Protein AF-A0A315WD66-F1 (afdb_monomer_lite)

pLDDT: mean 82.23, std 15.27, range [36.75, 97.38]

Sequence (113 aa):
MKRLISFDCSRFPASSEERLKVHQSAVSHLGLACYNRGALSSLFYLAYEFHDDPKGGILTNTNCGGENCNRGSALGALLGAGAAHRGGGIPQEWKEELRDAQEFLPYILKEML

Foldseek 3Di:
DPDDPPLPLVPDPPPDPVSVVSVVVVCVVVDPPPPDPVLVVLLVVLCVVCLVPLPCSLVVLVVVDDVSVVSSVVSSVSSQVSQVVVVHGDDPVVVVPPVVCVVVVVVVVVVVD

InterPro domains:
  IPR005502 ADP-ribosylation/Crystallin J1 [PF03747] (21-82)
  IPR036705 ADP-ribosylation/Crystallin J1 superfamily [G3DSA:1.10.4080.10] (7-110)
  IPR036705 ADP-ribosylation/Crystallin J1 superfamily [SSF101478] (24-108)

Organism: Gambusia affinis (NCBI:txid33528)

Structure (mmCIF, N/CA/C/O backbone):
data_AF-A0A315WD66-F1
#
_entry.id   AF-A0A315WD66-F1
#
loop_
_atom_site.group_PDB
_atom_site.id
_atom_site.type_symbol
_atom_site.label_atom_id
_atom_site.label_alt_id
_atom_site.label_comp_id
_atom_site.label_asym_id
_atom_site.label_entity_id
_atom_site.label_seq_id
_atom_site.pdbx_PDB_ins_code
_atom_site.Cartn_x
_atom_site.Cartn_y
_atom_site.Cartn_z
_atom_site.occupancy
_atom_site.B_iso_or_equiv
_atom_site.auth_seq_id
_atom_site.auth_comp_id
_atom_site.auth_asym_id
_atom_site.auth_atom_id
_atom_site.pdbx_PDB_model_num
ATOM 1 N N . MET A 1 1 ? -0.075 32.431 -23.853 1.00 45.94 1 MET A N 1
ATOM 2 C CA . MET A 1 1 ? -1.355 31.943 -24.414 1.00 45.94 1 MET A CA 1
ATOM 3 C C . MET A 1 1 ? -1.087 31.030 -25.617 1.00 45.94 1 MET A C 1
ATOM 5 O O . MET A 1 1 ? -1.025 31.502 -26.741 1.00 45.94 1 MET A O 1
ATOM 9 N N . LYS A 1 2 ? -0.876 29.726 -25.389 1.00 36.75 2 LYS A N 1
ATOM 10 C CA . LYS A 1 2 ? -0.978 28.662 -26.408 1.00 36.75 2 LYS A CA 1
ATOM 11 C C . LYS A 1 2 ? -1.590 27.436 -25.721 1.00 36.75 2 LYS A C 1
ATOM 13 O O . LYS A 1 2 ? -0.883 26.638 -25.133 1.00 36.75 2 LYS A O 1
ATOM 18 N N . ARG A 1 3 ? -2.928 27.440 -25.747 1.00 37.94 3 ARG A N 1
ATOM 19 C CA . ARG A 1 3 ? -3.914 26.368 -25.523 1.00 37.94 3 ARG A CA 1
ATOM 20 C C . ARG A 1 3 ? -3.620 25.357 -24.406 1.00 37.94 3 ARG A C 1
ATOM 22 O O . ARG A 1 3 ? -2.822 24.447 -24.582 1.00 37.94 3 ARG A O 1
ATOM 29 N N . LEU A 1 4 ? -4.398 25.481 -23.322 1.00 41.88 4 LEU A N 1
ATOM 30 C CA . LEU A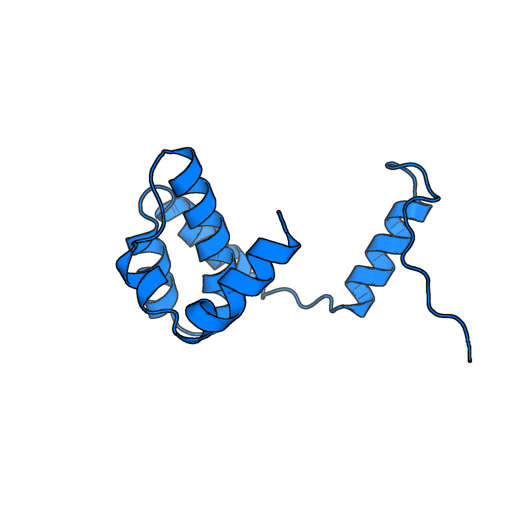 1 4 ? -4.851 24.353 -22.505 1.00 41.88 4 LEU A CA 1
ATOM 31 C C . LEU A 1 4 ? -5.134 23.173 -23.439 1.00 41.88 4 LEU A C 1
ATOM 33 O O . LEU A 1 4 ? -6.052 23.240 -24.260 1.00 41.88 4 LEU A O 1
ATOM 37 N N . ILE A 1 5 ? -4.306 22.136 -23.363 1.00 47.91 5 ILE A N 1
ATOM 38 C CA . ILE A 1 5 ? -4.619 20.848 -23.965 1.00 47.91 5 ILE A CA 1
ATOM 39 C C . ILE A 1 5 ? -5.834 20.372 -23.181 1.00 47.91 5 ILE A C 1
ATOM 41 O O . ILE A 1 5 ? -5.714 19.972 -22.027 1.00 47.91 5 ILE A O 1
ATOM 45 N N . SER A 1 6 ? -7.027 20.511 -23.754 1.00 55.66 6 SER A N 1
ATOM 46 C CA . SER A 1 6 ? -8.196 19.862 -23.183 1.00 55.66 6 SER A CA 1
ATOM 47 C C . SER A 1 6 ? -7.917 18.365 -23.261 1.00 55.66 6 SER A C 1
ATOM 49 O O . SER A 1 6 ? -7.918 17.803 -24.358 1.00 55.66 6 SER A O 1
ATOM 51 N N . PHE A 1 7 ? -7.662 17.725 -22.120 1.00 59.75 7 PHE A N 1
ATOM 52 C CA . PHE A 1 7 ? -7.542 16.269 -21.973 1.00 59.75 7 PHE A CA 1
ATOM 53 C C . PHE A 1 7 ? -8.892 15.557 -22.192 1.00 59.75 7 PHE A C 1
ATOM 55 O O . PHE A 1 7 ? -9.200 14.548 -21.565 1.00 59.75 7 PHE A O 1
ATOM 62 N N . ASP A 1 8 ? -9.726 16.108 -23.069 1.00 66.81 8 ASP A N 1
ATOM 63 C CA . ASP A 1 8 ? -11.047 15.608 -23.382 1.00 66.81 8 ASP A CA 1
ATOM 64 C C . ASP A 1 8 ? -10.925 14.455 -24.382 1.00 66.81 8 ASP A C 1
ATOM 66 O O . ASP A 1 8 ? -10.920 14.633 -25.603 1.00 66.81 8 ASP A O 1
ATOM 70 N N . CYS A 1 9 ? -10.791 13.250 -23.834 1.00 65.00 9 CYS A N 1
ATOM 71 C CA . CYS A 1 9 ? -10.735 12.012 -24.596 1.00 65.00 9 CYS A CA 1
ATOM 72 C C . CYS A 1 9 ? -12.122 11.553 -25.087 1.00 65.00 9 CYS A C 1
ATOM 74 O O . CYS A 1 9 ? -12.197 10.657 -25.931 1.00 65.00 9 CYS A O 1
ATOM 76 N N . SER A 1 10 ? -13.215 12.167 -24.601 1.00 75.44 10 SER A N 1
ATOM 77 C CA . SER A 1 10 ? -14.596 11.755 -24.903 1.00 75.44 10 SER A CA 1
ATOM 78 C C . SER A 1 10 ? -14.944 11.896 -26.388 1.00 75.44 10 SER A C 1
ATOM 80 O O . SER A 1 10 ? -15.798 11.177 -26.903 1.00 75.44 10 SER A O 1
ATOM 82 N N . ARG A 1 11 ? -14.204 12.757 -27.093 1.00 82.38 11 ARG A N 1
ATOM 83 C CA . ARG A 1 11 ? -14.364 13.073 -28.517 1.00 82.38 11 ARG A CA 1
ATOM 84 C C . ARG A 1 11 ? -13.815 12.008 -29.467 1.00 82.38 11 ARG A C 1
ATOM 86 O O . ARG A 1 11 ? -14.077 12.079 -30.663 1.00 82.38 11 ARG A O 1
ATOM 93 N N . PHE A 1 12 ? -13.060 11.041 -28.956 1.00 83.56 12 PHE A N 1
ATOM 94 C CA . PHE A 1 12 ? -12.494 9.942 -29.738 1.00 83.56 12 PHE A CA 1
ATOM 95 C C . PHE A 1 12 ? -13.176 8.623 -29.367 1.00 83.56 12 PHE A C 1
ATOM 97 O O . PHE A 1 12 ? -13.519 8.464 -28.202 1.00 83.56 12 PHE A O 1
ATOM 104 N N . PRO A 1 13 ? -13.369 7.646 -30.267 1.00 86.12 13 PRO A N 1
ATOM 105 C CA . PRO A 1 13 ? -13.834 6.309 -29.885 1.00 86.12 13 PRO A CA 1
ATOM 106 C C . PRO A 1 13 ? -12.926 5.655 -28.831 1.00 86.12 13 PRO A C 1
ATOM 108 O O . PRO A 1 13 ? -11.722 5.903 -28.803 1.00 86.12 13 PRO A O 1
ATOM 111 N N . ALA A 1 14 ? -13.487 4.801 -27.968 1.00 76.81 14 ALA A N 1
ATOM 112 C CA . ALA A 1 14 ? -12.753 4.180 -26.856 1.00 76.81 14 ALA A CA 1
ATOM 113 C C . ALA A 1 14 ? -11.490 3.414 -27.298 1.00 76.81 14 ALA A C 1
ATOM 115 O O . ALA A 1 14 ? -10.489 3.423 -26.589 1.00 76.81 14 ALA A O 1
ATOM 116 N N . SER A 1 15 ? -11.526 2.801 -28.482 1.00 83.31 15 SER A N 1
ATOM 117 C CA . SER A 1 15 ? -10.439 2.004 -29.056 1.00 83.31 15 SER A CA 1
ATOM 118 C C . SER A 1 15 ? -9.585 2.755 -30.088 1.00 83.31 15 SER A C 1
ATOM 120 O O . SER A 1 15 ? -8.865 2.111 -30.848 1.00 83.31 15 SER A O 1
ATOM 122 N N . SER A 1 16 ? -9.696 4.085 -30.188 1.00 87.69 16 SER A N 1
ATOM 123 C CA . SER A 1 16 ? -8.998 4.861 -31.223 1.00 87.69 16 SER A CA 1
ATOM 124 C C . SER A 1 16 ? -7.558 5.216 -30.831 1.00 87.69 16 SER A C 1
ATOM 126 O O . SER A 1 16 ? -7.231 5.414 -29.656 1.00 87.69 16 SER A O 1
ATOM 128 N N . GLU A 1 17 ? -6.691 5.340 -31.837 1.00 85.75 17 GLU A N 1
ATOM 129 C CA . GLU A 1 17 ? -5.282 5.709 -31.658 1.00 85.75 17 GLU A CA 1
ATOM 130 C C . GLU A 1 17 ? -5.130 7.147 -31.126 1.00 85.75 17 GLU A C 1
ATOM 132 O O . GLU A 1 17 ? -4.237 7.458 -30.340 1.00 85.75 17 GLU A O 1
ATOM 137 N N . GLU A 1 18 ? -6.037 8.040 -31.503 1.00 84.38 18 GLU A N 1
ATOM 138 C CA . GLU A 1 18 ? -6.087 9.423 -31.036 1.00 84.38 18 GLU A CA 1
ATOM 139 C C . GLU A 1 18 ? -6.413 9.497 -29.546 1.00 84.38 18 GLU A C 1
ATOM 141 O O . GLU A 1 18 ? -5.783 10.264 -28.814 1.00 84.38 18 GLU A O 1
ATOM 146 N N . ARG A 1 19 ? -7.344 8.656 -29.073 1.00 78.12 19 ARG A N 1
ATOM 147 C CA . ARG A 1 19 ? -7.664 8.561 -27.646 1.00 78.12 19 ARG A CA 1
ATOM 148 C C . ARG A 1 19 ? -6.446 8.099 -26.847 1.00 78.12 19 ARG A C 1
ATOM 150 O O . ARG A 1 19 ? -6.130 8.682 -25.810 1.00 78.12 19 ARG A O 1
ATOM 157 N N . LEU A 1 20 ? -5.722 7.105 -27.363 1.00 77.31 20 LEU A N 1
ATOM 158 C CA . LEU A 1 20 ? -4.477 6.621 -26.768 1.00 77.31 20 LEU A CA 1
ATOM 159 C C . LEU A 1 20 ? -3.426 7.738 -26.657 1.00 77.31 20 LEU A C 1
ATOM 161 O O . LEU A 1 20 ? -2.822 7.900 -25.597 1.00 77.31 20 LEU A O 1
ATOM 165 N N . LYS A 1 21 ? -3.253 8.557 -27.700 1.00 77.06 21 LYS A N 1
ATOM 166 C CA . LYS A 1 21 ? -2.298 9.681 -27.711 1.00 77.06 21 LYS A CA 1
ATOM 167 C C . LYS A 1 21 ? -2.615 10.748 -26.657 1.00 77.06 21 LYS A C 1
ATOM 169 O O . LYS A 1 21 ? -1.691 11.293 -26.052 1.00 77.06 21 LYS A O 1
ATOM 174 N N . VAL A 1 22 ? -3.896 11.015 -26.381 1.00 78.31 22 VAL A N 1
ATOM 175 C CA . VAL A 1 22 ? -4.310 11.923 -25.292 1.00 78.31 22 VAL A CA 1
ATOM 176 C C . VAL A 1 22 ? -3.856 11.381 -23.933 1.00 78.31 22 VAL A C 1
ATOM 178 O O . VAL A 1 22 ? -3.245 12.113 -23.154 1.00 78.31 22 VAL A O 1
ATOM 181 N N . HIS A 1 23 ? -4.087 10.092 -23.667 1.00 78.38 23 HIS A N 1
ATOM 182 C CA . HIS A 1 23 ? -3.660 9.450 -22.420 1.00 78.38 23 HIS A CA 1
ATOM 183 C C . HIS A 1 23 ? -2.132 9.390 -22.288 1.00 78.38 23 HIS A C 1
ATOM 185 O O . HIS A 1 23 ? -1.600 9.704 -21.227 1.00 78.38 23 HIS A O 1
ATOM 191 N N . GLN A 1 24 ? -1.414 9.067 -23.367 1.00 76.31 24 GLN A N 1
ATOM 192 C CA . GLN A 1 24 ? 0.053 9.053 -23.392 1.00 76.31 24 GLN A CA 1
ATOM 193 C C . GLN A 1 24 ? 0.648 10.436 -23.103 1.00 76.31 24 GLN A C 1
ATOM 195 O O . GLN A 1 24 ? 1.585 10.553 -22.314 1.00 76.31 24 GLN A O 1
ATOM 200 N N . SER A 1 25 ? 0.080 11.495 -23.688 1.00 71.25 25 SER A N 1
ATOM 201 C CA . SER A 1 25 ? 0.506 12.870 -23.415 1.00 71.25 25 SER A CA 1
ATOM 202 C C . SER A 1 25 ? 0.227 13.282 -21.969 1.00 71.25 25 SER A C 1
ATOM 204 O O . SER A 1 25 ? 1.058 13.961 -21.368 1.00 71.25 25 SER A O 1
ATOM 206 N N . ALA A 1 26 ? -0.916 12.882 -21.404 1.00 68.19 26 ALA A N 1
ATOM 207 C CA . ALA A 1 26 ? -1.251 13.152 -20.008 1.00 68.19 26 ALA A CA 1
ATOM 208 C C . ALA A 1 26 ? -0.267 12.456 -19.058 1.00 68.19 26 ALA A C 1
ATOM 210 O O . ALA A 1 26 ? 0.332 13.105 -18.208 1.00 68.19 26 ALA A O 1
ATOM 211 N N . VAL A 1 27 ? -0.023 11.159 -19.256 1.00 65.25 27 VAL A N 1
ATOM 212 C CA . VAL A 1 27 ? 0.901 10.357 -18.437 1.00 65.25 27 VAL A CA 1
ATOM 213 C C . VAL A 1 27 ? 2.347 10.855 -18.559 1.00 65.25 27 VAL A C 1
ATOM 215 O O . VAL A 1 27 ? 3.054 10.951 -17.560 1.00 65.25 27 VAL A O 1
ATOM 218 N N . SER A 1 28 ? 2.780 11.265 -19.756 1.00 63.91 28 SER A N 1
ATOM 219 C CA . SER A 1 28 ? 4.097 11.884 -19.947 1.00 63.91 28 SER A CA 1
ATOM 220 C C . SER A 1 28 ? 4.244 13.221 -19.214 1.00 63.91 28 SER A C 1
ATOM 222 O O . SER A 1 28 ? 5.350 13.554 -18.795 1.00 63.91 28 SER A O 1
ATOM 224 N N . HIS A 1 29 ? 3.163 13.996 -19.090 1.00 58.88 29 HIS A N 1
ATOM 225 C CA . HIS A 1 29 ? 3.167 15.299 -18.424 1.00 58.88 29 HIS A CA 1
ATOM 226 C C . HIS A 1 29 ? 3.082 15.182 -16.897 1.00 58.88 29 HIS A C 1
ATOM 228 O O . HIS A 1 29 ? 3.735 15.938 -16.186 1.00 58.88 29 HIS A O 1
ATOM 234 N N . LEU A 1 30 ? 2.308 14.215 -16.399 1.00 54.56 30 LEU A N 1
ATOM 235 C CA . LEU A 1 30 ? 2.111 13.949 -14.969 1.00 54.56 30 LEU A CA 1
ATOM 236 C C . LEU A 1 30 ? 3.312 13.251 -14.310 1.00 54.56 30 LEU A C 1
ATOM 238 O O . LEU A 1 30 ? 3.380 13.160 -13.088 1.00 54.56 30 LEU A O 1
ATOM 242 N N . GLY A 1 31 ? 4.271 12.796 -15.118 1.00 50.78 31 GLY A N 1
ATOM 243 C CA . GLY A 1 31 ? 5.473 12.112 -14.674 1.00 50.78 31 GLY A CA 1
ATOM 244 C C . GLY A 1 31 ? 5.414 10.626 -15.004 1.00 50.78 31 GLY A C 1
ATOM 245 O O . GLY A 1 31 ? 4.576 9.882 -14.511 1.00 50.78 31 GLY A O 1
ATOM 246 N N . LEU A 1 32 ? 6.384 10.176 -15.798 1.00 50.62 32 LEU A N 1
ATOM 247 C CA . LEU A 1 32 ? 6.615 8.761 -16.107 1.00 50.62 32 LEU A CA 1
ATOM 248 C C . LEU A 1 32 ? 7.318 8.015 -14.971 1.00 50.62 32 LEU A C 1
ATOM 250 O O . LEU A 1 32 ? 7.828 6.920 -15.211 1.00 50.62 32 LEU A O 1
ATOM 254 N N . ALA A 1 33 ? 7.444 8.639 -13.793 1.00 50.72 33 ALA A N 1
ATOM 255 C CA . ALA A 1 33 ? 8.254 8.149 -12.693 1.00 50.72 33 ALA A CA 1
ATOM 256 C C . ALA A 1 33 ? 7.817 6.724 -12.354 1.00 50.72 33 ALA A C 1
ATOM 258 O O . ALA A 1 33 ? 6.831 6.484 -11.663 1.00 50.72 33 ALA A O 1
ATOM 259 N N . CYS A 1 34 ? 8.568 5.767 -12.895 1.00 55.62 34 CYS A N 1
ATOM 260 C CA . CYS A 1 34 ? 8.488 4.384 -12.511 1.00 55.62 34 CYS A CA 1
ATOM 261 C C . CYS A 1 34 ? 8.873 4.389 -11.042 1.00 55.62 34 CYS A C 1
ATOM 263 O O . CYS A 1 34 ? 10.058 4.521 -10.727 1.00 55.62 34 CYS A O 1
ATOM 265 N N . TYR A 1 35 ? 7.886 4.247 -10.153 1.00 58.75 35 TYR A N 1
ATOM 266 C CA . TYR A 1 35 ? 8.097 3.580 -8.877 1.00 58.75 35 TYR A CA 1
ATOM 267 C C . TYR A 1 35 ? 9.001 2.410 -9.207 1.00 58.75 35 TYR A C 1
ATOM 269 O O . TYR A 1 35 ? 8.610 1.570 -10.021 1.00 58.75 35 TYR A O 1
ATOM 277 N N . ASN A 1 36 ? 10.266 2.523 -8.795 1.00 64.25 36 ASN A N 1
ATOM 278 C CA . ASN A 1 36 ? 11.365 1.854 -9.477 1.00 64.25 36 ASN A CA 1
ATOM 279 C C . ASN A 1 36 ? 11.004 0.377 -9.698 1.00 64.25 36 ASN A C 1
ATOM 281 O O . ASN A 1 36 ? 10.275 -0.192 -8.887 1.00 64.25 36 ASN A O 1
ATOM 285 N N . ARG A 1 37 ? 11.454 -0.253 -10.792 1.00 70.31 37 ARG A N 1
ATOM 286 C CA . ARG A 1 37 ? 11.141 -1.670 -11.074 1.00 70.31 37 ARG A CA 1
ATOM 287 C C . ARG A 1 37 ? 11.219 -2.543 -9.807 1.00 70.31 37 ARG A C 1
ATOM 289 O O . ARG A 1 37 ? 10.380 -3.414 -9.631 1.00 70.31 37 ARG A O 1
ATOM 296 N N . GLY A 1 38 ? 12.166 -2.253 -8.909 1.00 72.56 38 GLY A N 1
ATOM 297 C CA . GLY A 1 38 ? 12.250 -2.839 -7.571 1.00 72.56 38 GLY A CA 1
ATOM 298 C C . GLY A 1 38 ? 11.026 -2.596 -6.677 1.00 72.56 38 GLY A C 1
ATOM 299 O O . GLY A 1 38 ? 10.456 -3.560 -6.206 1.00 72.56 38 GLY A O 1
ATOM 300 N N . ALA A 1 39 ? 10.573 -1.362 -6.464 1.00 76.50 39 ALA A N 1
ATOM 301 C CA . ALA A 1 39 ? 9.425 -0.997 -5.642 1.00 76.50 39 ALA A CA 1
ATOM 302 C C . ALA A 1 39 ? 8.126 -1.622 -6.154 1.00 76.50 39 ALA A C 1
ATOM 304 O O . ALA A 1 39 ? 7.336 -2.095 -5.341 1.00 76.50 39 ALA A O 1
ATOM 305 N N . LEU A 1 40 ? 7.927 -1.671 -7.477 1.00 84.69 40 LEU A N 1
ATOM 306 C CA . LEU A 1 40 ? 6.770 -2.347 -8.063 1.00 84.69 40 LEU A CA 1
ATOM 307 C C . LEU A 1 40 ? 6.865 -3.874 -7.905 1.00 84.69 40 LEU A C 1
ATOM 309 O O . LEU A 1 40 ? 5.889 -4.505 -7.509 1.00 84.69 40 LEU A O 1
ATOM 313 N N . SER A 1 41 ? 8.037 -4.471 -8.144 1.00 87.31 41 SER A N 1
ATOM 314 C CA . SER A 1 41 ? 8.254 -5.902 -7.889 1.00 87.31 41 SER A CA 1
ATOM 315 C C . SER A 1 41 ? 8.074 -6.257 -6.411 1.00 87.31 41 SER A C 1
ATOM 317 O O . SER A 1 41 ? 7.409 -7.238 -6.101 1.00 87.31 41 SER A O 1
ATOM 319 N N . SER A 1 42 ? 8.609 -5.449 -5.492 1.00 86.56 42 SER A N 1
ATOM 320 C CA . SER A 1 42 ? 8.425 -5.599 -4.047 1.00 86.56 42 SER A CA 1
ATOM 321 C C . SER A 1 42 ? 6.959 -5.452 -3.658 1.00 86.56 42 SER A C 1
ATOM 323 O O . SER A 1 42 ? 6.492 -6.195 -2.804 1.00 86.56 42 SER A O 1
ATOM 325 N N . LEU A 1 43 ? 6.222 -4.527 -4.283 1.00 93.12 43 LEU A N 1
ATOM 326 C CA . LEU A 1 43 ? 4.785 -4.387 -4.067 1.00 93.12 43 LEU A CA 1
ATOM 327 C C . LEU A 1 43 ? 4.054 -5.667 -4.456 1.00 93.12 43 LEU A C 1
ATOM 329 O O . LEU A 1 43 ? 3.311 -6.190 -3.636 1.00 93.12 43 LEU A O 1
ATOM 333 N N . PHE A 1 44 ? 4.265 -6.189 -5.669 1.00 92.88 44 PHE A N 1
ATOM 334 C CA . PHE A 1 44 ? 3.574 -7.404 -6.108 1.00 92.88 44 PHE A CA 1
ATOM 335 C C . PHE A 1 44 ? 3.990 -8.638 -5.310 1.00 92.88 44 PHE A C 1
ATOM 337 O O . PHE A 1 44 ? 3.137 -9.459 -4.992 1.00 92.88 44 PHE A O 1
ATOM 344 N N . TYR A 1 45 ? 5.267 -8.740 -4.941 1.00 92.00 45 TYR A N 1
ATOM 345 C CA . TYR A 1 45 ? 5.761 -9.786 -4.050 1.00 92.00 45 TYR A CA 1
ATOM 346 C C . TYR A 1 45 ? 5.024 -9.766 -2.706 1.00 92.00 45 TYR A C 1
ATOM 348 O O . TYR A 1 45 ? 4.445 -10.772 -2.311 1.00 92.00 45 TYR A O 1
ATOM 356 N N . LEU A 1 46 ? 4.971 -8.607 -2.042 1.00 92.06 46 LEU A N 1
ATOM 357 C CA . LEU A 1 46 ? 4.269 -8.463 -0.765 1.00 92.06 46 LEU A CA 1
ATOM 358 C C . LEU A 1 46 ? 2.756 -8.659 -0.922 1.00 92.06 46 LEU A C 1
ATOM 360 O O . LEU A 1 46 ? 2.125 -9.261 -0.063 1.00 92.06 46 LEU A O 1
ATOM 364 N N . ALA A 1 47 ? 2.164 -8.181 -2.016 1.00 95.88 47 ALA A N 1
ATOM 365 C CA . ALA A 1 47 ? 0.741 -8.356 -2.277 1.00 95.88 47 ALA A CA 1
ATOM 366 C C . ALA A 1 47 ? 0.361 -9.827 -2.469 1.00 95.88 47 ALA A C 1
ATOM 368 O O . ALA A 1 47 ? -0.721 -10.218 -2.055 1.00 95.88 47 ALA A O 1
ATOM 369 N N . TYR A 1 48 ? 1.231 -10.619 -3.100 1.00 94.25 48 TYR A N 1
ATOM 370 C CA . TYR A 1 48 ? 1.041 -12.054 -3.287 1.00 94.25 48 TYR A CA 1
ATOM 371 C C . TYR A 1 48 ? 1.230 -12.823 -1.974 1.00 94.25 48 TYR A C 1
ATOM 373 O O . TYR A 1 48 ? 0.362 -13.606 -1.594 1.00 94.25 48 TYR A O 1
ATOM 381 N N . GLU A 1 49 ? 2.328 -12.559 -1.262 1.00 94.56 49 GLU A N 1
ATOM 382 C CA . GLU A 1 49 ? 2.667 -13.254 -0.014 1.00 94.56 49 GLU A CA 1
ATOM 383 C C . GLU A 1 49 ? 1.629 -13.002 1.085 1.00 94.56 49 GLU A C 1
ATOM 385 O O . GLU A 1 49 ? 1.216 -13.923 1.776 1.00 94.56 49 GLU A O 1
ATOM 390 N N . PHE A 1 50 ? 1.156 -11.760 1.202 1.00 97.00 50 PHE A N 1
ATOM 391 C CA . PHE A 1 50 ? 0.236 -11.326 2.255 1.00 97.00 50 PHE A CA 1
ATOM 392 C C . PHE A 1 50 ? -1.184 -11.087 1.732 1.00 97.00 50 PHE A C 1
ATOM 394 O O . PHE A 1 50 ? -1.931 -10.279 2.288 1.00 97.00 50 PHE A O 1
ATOM 401 N N . HIS A 1 51 ? -1.560 -11.741 0.628 1.00 94.75 51 HIS A N 1
ATOM 402 C CA . HIS A 1 51 ? -2.833 -11.484 -0.044 1.00 94.75 51 HIS A CA 1
ATOM 403 C C . HIS A 1 51 ? -4.044 -11.719 0.862 1.00 94.75 51 HIS A C 1
ATOM 405 O O . HIS A 1 51 ? -5.072 -11.093 0.615 1.00 94.75 51 HIS A O 1
ATOM 411 N N . ASP A 1 52 ? -3.938 -12.585 1.871 1.00 94.75 52 ASP A N 1
ATOM 412 C CA . ASP A 1 52 ? -4.934 -12.938 2.886 1.00 94.75 52 ASP A CA 1
ATOM 413 C C . ASP A 1 52 ? -4.659 -12.326 4.277 1.00 94.75 52 ASP A C 1
ATOM 415 O O . ASP A 1 52 ? -5.569 -12.300 5.105 1.00 94.75 52 ASP A O 1
ATOM 419 N N . ASP A 1 53 ? -3.483 -11.725 4.493 1.00 96.25 53 ASP A N 1
ATOM 420 C CA . ASP A 1 53 ? -3.099 -10.998 5.713 1.00 96.25 53 ASP A CA 1
ATOM 421 C C . ASP A 1 53 ? -2.701 -9.529 5.430 1.00 96.25 53 ASP A C 1
ATOM 423 O O . ASP A 1 53 ? -1.519 -9.162 5.424 1.00 96.25 53 ASP A O 1
ATOM 427 N N . PRO A 1 54 ? -3.682 -8.621 5.251 1.00 95.88 54 PRO A N 1
ATOM 428 C CA . PRO A 1 54 ? -3.414 -7.203 5.015 1.00 95.88 54 PRO A CA 1
ATOM 429 C C . PRO A 1 54 ? -2.584 -6.535 6.117 1.00 95.88 54 PRO A C 1
ATOM 431 O O . PRO A 1 54 ? -1.792 -5.631 5.837 1.00 95.88 54 PRO A O 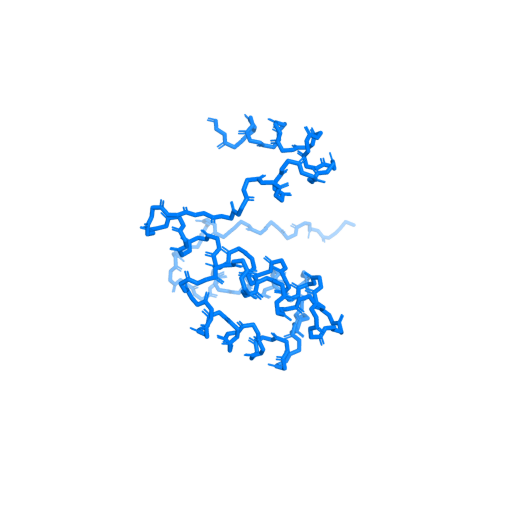1
ATOM 434 N N . LYS A 1 55 ? -2.765 -6.964 7.375 1.00 95.81 55 LYS A N 1
ATOM 435 C CA . LYS A 1 55 ? -2.066 -6.395 8.533 1.00 95.81 55 LYS A CA 1
ATOM 436 C C . LYS A 1 55 ? -0.587 -6.769 8.480 1.00 95.81 55 LYS A C 1
ATOM 438 O O . LYS A 1 55 ? 0.262 -5.877 8.559 1.00 95.81 55 LYS A O 1
ATOM 443 N N . GLY A 1 56 ? -0.277 -8.049 8.281 1.00 96.19 56 GLY A N 1
ATOM 444 C CA . GLY A 1 56 ? 1.091 -8.530 8.095 1.00 96.19 56 GLY A CA 1
ATOM 445 C C . GLY A 1 56 ? 1.773 -7.907 6.881 1.00 96.19 56 GLY A C 1
ATOM 446 O O . GLY A 1 56 ? 2.918 -7.460 6.989 1.00 96.19 56 GLY A O 1
ATOM 447 N N . GLY A 1 57 ? 1.060 -7.768 5.759 1.00 96.31 57 GLY A N 1
ATOM 448 C CA . GLY A 1 57 ? 1.599 -7.172 4.534 1.00 96.31 57 GLY A CA 1
ATOM 449 C C . GLY A 1 57 ? 2.005 -5.706 4.689 1.00 96.31 57 GLY A C 1
ATOM 450 O O . GLY A 1 57 ? 3.110 -5.317 4.298 1.00 96.31 57 GLY A O 1
ATOM 451 N N . ILE A 1 58 ? 1.153 -4.888 5.315 1.00 96.25 58 ILE A N 1
ATOM 452 C CA . ILE A 1 58 ? 1.444 -3.466 5.554 1.00 96.25 58 ILE A CA 1
ATOM 453 C C . ILE A 1 58 ? 2.582 -3.299 6.572 1.00 96.25 58 ILE A C 1
ATOM 455 O O . ILE A 1 58 ? 3.493 -2.502 6.339 1.00 96.25 58 ILE A O 1
ATOM 459 N N . LEU A 1 59 ? 2.588 -4.069 7.667 1.00 96.44 59 LEU A N 1
ATOM 460 C CA . LEU A 1 59 ? 3.672 -4.023 8.657 1.00 96.44 59 LEU A CA 1
ATOM 461 C C . LEU A 1 59 ? 5.012 -4.462 8.057 1.00 96.44 59 LEU A C 1
ATOM 463 O O . LEU A 1 59 ? 6.032 -3.806 8.278 1.00 96.44 59 LEU A O 1
ATOM 467 N N . THR A 1 60 ? 5.015 -5.535 7.264 1.00 94.69 60 THR A N 1
ATOM 468 C CA . THR A 1 60 ? 6.218 -6.022 6.576 1.00 94.69 60 THR A CA 1
ATOM 469 C C . THR A 1 60 ? 6.751 -4.960 5.621 1.00 94.69 60 THR A C 1
ATOM 471 O O . THR A 1 60 ? 7.930 -4.618 5.687 1.00 94.69 60 THR A O 1
ATOM 474 N N . ASN A 1 61 ? 5.884 -4.345 4.809 1.00 94.62 61 ASN A N 1
ATOM 475 C CA . ASN A 1 61 ? 6.263 -3.238 3.932 1.00 94.62 61 ASN A CA 1
ATOM 476 C C . ASN A 1 61 ? 6.950 -2.088 4.679 1.00 94.62 61 ASN A C 1
ATOM 478 O O . ASN A 1 61 ? 7.966 -1.576 4.198 1.00 94.62 61 ASN A O 1
ATOM 482 N N . THR A 1 62 ? 6.388 -1.678 5.819 1.00 93.94 62 THR A N 1
ATOM 483 C CA . THR A 1 62 ? 6.927 -0.589 6.640 1.00 93.94 62 THR A CA 1
ATOM 484 C C . THR A 1 62 ? 8.325 -0.936 7.146 1.00 93.94 62 THR A C 1
ATOM 486 O O . THR A 1 62 ? 9.238 -0.121 7.008 1.00 93.94 62 THR A O 1
ATOM 489 N N . ASN A 1 63 ? 8.522 -2.167 7.625 1.00 92.19 63 ASN A N 1
ATOM 490 C CA . ASN A 1 63 ? 9.812 -2.655 8.116 1.00 92.19 63 ASN A CA 1
ATOM 491 C C . ASN A 1 63 ? 10.858 -2.878 7.010 1.00 92.19 63 ASN A C 1
ATOM 493 O O . ASN A 1 63 ? 12.052 -2.791 7.284 1.00 92.19 63 ASN A O 1
ATOM 497 N N . CYS A 1 64 ? 10.452 -3.104 5.755 1.00 85.94 64 CYS A N 1
ATOM 498 C CA . CYS A 1 64 ? 11.388 -3.180 4.625 1.00 85.94 64 CYS A CA 1
ATOM 499 C C . CYS A 1 64 ? 12.087 -1.841 4.311 1.00 85.94 64 CYS A C 1
ATOM 501 O O . CYS A 1 64 ? 13.060 -1.832 3.559 1.00 85.94 64 CYS A O 1
ATOM 503 N N . GLY A 1 65 ? 11.601 -0.714 4.847 1.00 84.00 65 GLY A N 1
ATOM 504 C CA . GLY A 1 65 ? 12.217 0.600 4.663 1.00 84.00 65 GLY A CA 1
ATOM 505 C C . GLY A 1 65 ? 12.271 1.083 3.204 1.00 84.00 65 GLY A C 1
ATOM 506 O O . GLY A 1 65 ? 11.494 0.648 2.337 1.00 84.00 65 GLY A O 1
ATOM 507 N N . GLY A 1 66 ? 13.187 2.027 2.956 1.00 85.12 66 GLY A N 1
ATOM 508 C CA . GLY A 1 66 ? 13.313 2.749 1.688 1.00 85.12 66 GLY A CA 1
ATOM 509 C C . GLY A 1 66 ? 12.059 3.573 1.395 1.00 85.12 66 GLY A C 1
ATOM 510 O O . GLY A 1 66 ? 11.524 4.236 2.275 1.00 85.12 66 GLY A O 1
ATOM 511 N N . GLU A 1 67 ? 11.540 3.455 0.176 1.00 81.81 67 GLU A N 1
ATOM 512 C CA . GLU A 1 67 ? 10.288 4.087 -0.269 1.00 81.81 67 GLU A CA 1
ATOM 513 C C . GLU A 1 67 ? 9.033 3.364 0.275 1.00 81.81 67 GLU A C 1
ATOM 515 O O . GLU A 1 67 ? 8.098 3.054 -0.470 1.00 81.81 67 GLU A O 1
ATOM 520 N N . ASN A 1 68 ? 9.023 3.026 1.570 1.00 86.38 68 ASN A N 1
ATOM 521 C CA . ASN A 1 68 ? 7.959 2.241 2.201 1.00 86.38 68 ASN A CA 1
ATOM 522 C C . ASN A 1 68 ? 6.612 2.975 2.235 1.00 86.38 68 ASN A C 1
ATOM 524 O O . ASN A 1 68 ? 5.592 2.311 2.087 1.00 86.38 68 ASN A O 1
ATOM 528 N N . CYS A 1 69 ? 6.588 4.304 2.365 1.00 90.19 69 CYS A N 1
ATOM 529 C CA . CYS A 1 69 ? 5.358 5.094 2.339 1.00 90.19 69 CYS A CA 1
ATOM 530 C C . CYS A 1 69 ? 4.707 5.010 0.962 1.00 9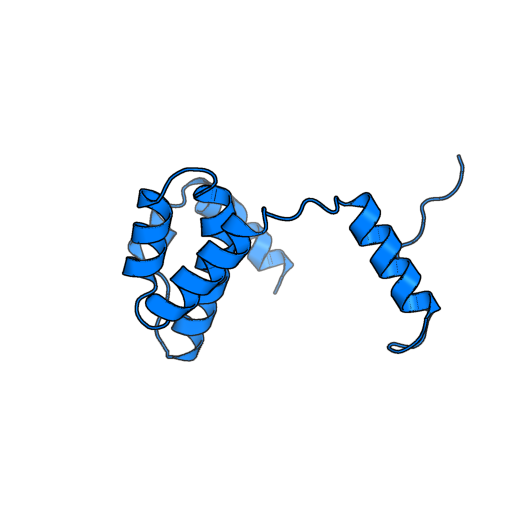0.19 69 CYS A C 1
ATOM 532 O O . CYS A 1 69 ? 3.550 4.627 0.841 1.00 90.19 69 CYS A O 1
ATOM 534 N N . ASN A 1 70 ? 5.473 5.284 -0.094 1.00 87.56 70 ASN A N 1
ATOM 535 C CA . ASN A 1 70 ? 4.954 5.266 -1.454 1.00 87.56 70 ASN A CA 1
ATOM 536 C C . ASN A 1 70 ? 4.537 3.850 -1.903 1.00 87.56 70 ASN A C 1
ATOM 538 O O . ASN A 1 70 ? 3.435 3.655 -2.417 1.00 87.56 70 ASN A O 1
ATOM 542 N N . ARG A 1 71 ? 5.385 2.839 -1.652 1.00 89.88 71 ARG A N 1
ATOM 543 C CA . ARG A 1 71 ? 5.039 1.427 -1.890 1.00 89.88 71 ARG A CA 1
ATOM 544 C C . ARG A 1 71 ? 3.843 0.998 -1.036 1.00 89.88 71 ARG A C 1
ATOM 546 O O . ARG A 1 71 ? 2.967 0.295 -1.525 1.00 89.88 71 ARG A O 1
ATOM 553 N N . GLY A 1 72 ? 3.804 1.449 0.214 1.00 93.25 72 GLY A N 1
ATOM 554 C CA . GLY A 1 72 ? 2.777 1.144 1.204 1.00 93.25 72 GLY A CA 1
ATOM 555 C C . GLY A 1 72 ? 1.411 1.705 0.849 1.00 93.25 72 GLY A C 1
ATOM 556 O O . GLY A 1 72 ? 0.426 1.005 1.040 1.00 93.25 72 GLY A O 1
ATOM 557 N N . SER A 1 73 ? 1.337 2.900 0.261 1.00 92.88 73 SER A N 1
ATOM 558 C CA . SER A 1 73 ? 0.073 3.468 -0.219 1.00 92.88 73 SER A CA 1
ATOM 559 C C . SER A 1 73 ? -0.565 2.585 -1.293 1.00 92.88 73 SER A C 1
ATOM 561 O O . SER A 1 73 ? -1.731 2.209 -1.184 1.00 92.88 73 SER A O 1
ATOM 563 N N . ALA A 1 74 ? 0.209 2.194 -2.310 1.00 93.25 74 ALA A N 1
ATOM 564 C CA . ALA A 1 74 ? -0.293 1.347 -3.391 1.00 93.25 74 ALA A CA 1
ATOM 565 C C . ALA A 1 74 ? -0.549 -0.103 -2.931 1.00 93.25 74 ALA A C 1
ATOM 567 O O . ALA A 1 74 ? -1.574 -0.691 -3.278 1.00 93.25 74 ALA A O 1
ATOM 568 N N . LEU A 1 75 ? 0.340 -0.670 -2.107 1.00 94.94 75 LEU A N 1
ATOM 569 C CA . LEU A 1 75 ? 0.160 -1.998 -1.517 1.00 94.94 75 LEU A CA 1
ATOM 570 C C . LEU A 1 75 ? -1.074 -2.045 -0.605 1.00 94.94 75 LEU A C 1
ATOM 572 O O . LEU A 1 75 ? -1.865 -2.979 -0.694 1.00 94.94 75 LEU A O 1
ATOM 576 N N . GLY A 1 76 ? -1.257 -1.034 0.245 1.00 96.06 76 GLY A N 1
ATOM 577 C CA . GLY A 1 76 ? -2.384 -0.922 1.166 1.00 96.06 76 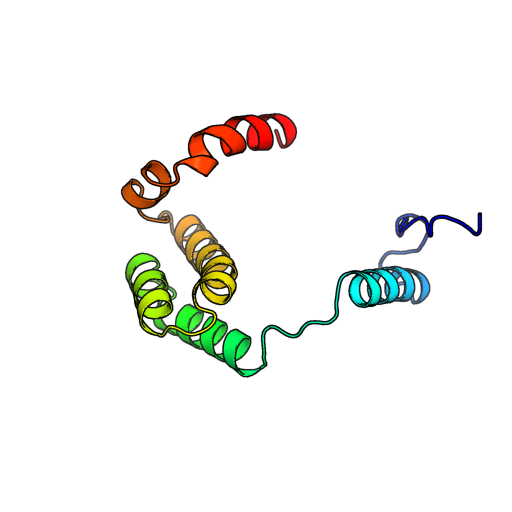GLY A CA 1
ATOM 578 C C . GLY A 1 76 ? -3.721 -0.812 0.438 1.00 96.06 76 GLY A C 1
ATOM 579 O O . GLY A 1 76 ? -4.684 -1.455 0.849 1.00 96.06 76 GLY A O 1
ATOM 580 N N . ALA A 1 77 ? -3.771 -0.089 -0.686 1.00 95.38 77 ALA A N 1
ATOM 581 C CA . ALA A 1 77 ? -4.951 -0.056 -1.548 1.00 95.38 77 ALA A CA 1
ATOM 582 C C . ALA A 1 77 ? -5.289 -1.448 -2.116 1.00 95.38 77 ALA A C 1
ATOM 584 O O . ALA A 1 77 ? -6.444 -1.871 -2.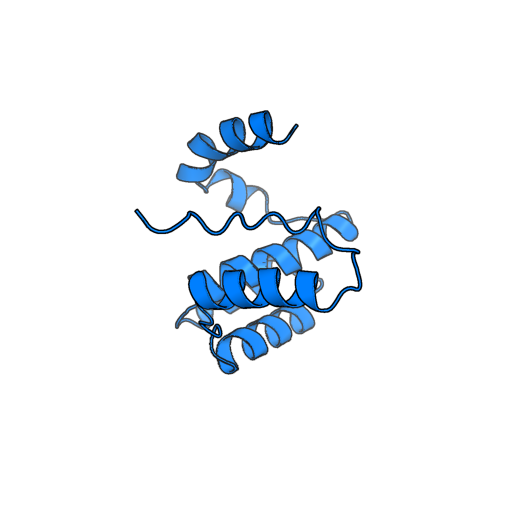067 1.00 95.38 77 ALA A O 1
ATOM 585 N N . LEU A 1 78 ? -4.284 -2.185 -2.604 1.00 96.31 78 LEU A N 1
ATOM 586 C CA . LEU A 1 78 ? -4.477 -3.514 -3.189 1.00 96.31 78 LEU A CA 1
ATOM 587 C C . LEU A 1 78 ? -4.906 -4.556 -2.143 1.00 96.31 78 LEU A C 1
ATOM 589 O O . LEU A 1 78 ? -5.900 -5.257 -2.337 1.00 96.31 78 LEU A O 1
ATOM 593 N N . LEU A 1 79 ? -4.192 -4.626 -1.015 1.00 97.38 79 LEU A N 1
ATOM 594 C CA . LEU A 1 79 ? -4.514 -5.533 0.089 1.00 97.38 79 LEU A CA 1
ATOM 595 C C . LEU A 1 79 ? -5.865 -5.185 0.723 1.00 97.38 79 LEU A C 1
ATOM 597 O O . LEU A 1 79 ? -6.654 -6.083 1.008 1.00 97.38 79 LEU A O 1
ATOM 601 N N . GLY A 1 80 ? -6.164 -3.895 0.898 1.00 96.88 80 GLY A N 1
ATOM 602 C CA . GLY A 1 80 ? -7.443 -3.423 1.425 1.00 96.88 80 GLY A CA 1
ATOM 603 C C . GLY A 1 80 ? -8.623 -3.797 0.529 1.00 96.88 80 GLY A C 1
ATOM 604 O O . GLY A 1 80 ? -9.627 -4.301 1.030 1.00 96.88 80 GLY A O 1
ATOM 605 N N . ALA A 1 81 ? -8.489 -3.629 -0.791 1.00 96.00 81 ALA A N 1
ATOM 606 C CA . ALA A 1 81 ? -9.509 -4.046 -1.752 1.00 96.00 81 ALA A CA 1
ATOM 607 C C . ALA A 1 81 ? -9.722 -5.570 -1.745 1.00 96.00 81 ALA A C 1
ATOM 609 O O . ALA A 1 81 ? -10.861 -6.036 -1.698 1.00 96.00 81 ALA A O 1
ATOM 610 N N . GLY A 1 82 ? -8.636 -6.351 -1.732 1.00 96.31 82 GLY A N 1
ATOM 611 C CA . GLY A 1 82 ? -8.710 -7.812 -1.640 1.00 96.31 82 GLY A CA 1
ATOM 612 C C . GLY A 1 82 ? -9.353 -8.292 -0.336 1.00 96.31 82 GLY A C 1
ATOM 613 O O . GLY A 1 82 ? -10.183 -9.200 -0.348 1.00 96.31 82 GLY A O 1
ATOM 614 N N . ALA A 1 83 ? -9.026 -7.647 0.784 1.00 96.62 83 ALA A N 1
ATOM 615 C CA . ALA A 1 83 ? -9.632 -7.935 2.077 1.00 96.62 83 ALA A CA 1
ATOM 616 C C . ALA A 1 83 ? -11.134 -7.649 2.075 1.00 96.62 83 ALA A C 1
ATOM 618 O O . ALA A 1 83 ? -11.909 -8.526 2.452 1.00 96.62 83 ALA A O 1
ATOM 619 N N . ALA A 1 84 ? -11.539 -6.471 1.592 1.00 95.62 84 ALA A N 1
ATOM 620 C CA . ALA A 1 84 ? -12.943 -6.084 1.474 1.00 95.62 84 ALA A CA 1
ATOM 621 C C . ALA A 1 84 ? -13.737 -7.074 0.613 1.00 95.62 84 ALA A C 1
ATOM 623 O O . ALA A 1 84 ? -14.832 -7.485 0.993 1.00 95.62 84 ALA A O 1
ATOM 624 N N . HIS A 1 85 ? -13.160 -7.528 -0.504 1.00 94.62 85 HIS A N 1
ATOM 625 C CA . HIS A 1 85 ? -13.784 -8.534 -1.364 1.00 94.62 85 HIS A CA 1
ATOM 626 C C . HIS A 1 85 ? -14.051 -9.867 -0.642 1.00 94.62 85 HIS A C 1
ATOM 628 O O . HIS A 1 85 ? -15.037 -10.539 -0.933 1.00 94.62 85 HIS A O 1
ATOM 634 N N . ARG A 1 86 ? -13.211 -10.235 0.331 1.00 93.62 86 ARG A N 1
ATOM 635 C CA . ARG A 1 86 ? -13.371 -11.446 1.154 1.00 93.62 86 ARG A CA 1
ATOM 636 C C . ARG A 1 86 ? -14.173 -11.215 2.443 1.00 93.62 86 ARG A C 1
ATOM 638 O O . ARG A 1 86 ? -14.200 -12.092 3.300 1.00 93.62 86 ARG A O 1
ATOM 645 N N . GLY A 1 87 ? -14.802 -10.049 2.603 1.00 94.00 87 GLY A N 1
ATOM 646 C CA . GLY A 1 87 ? -15.565 -9.688 3.804 1.00 94.00 87 GLY A CA 1
ATOM 647 C C . GLY A 1 87 ? -14.711 -9.245 4.998 1.00 94.00 87 GLY A C 1
ATOM 648 O O . GLY A 1 87 ? -15.235 -9.086 6.097 1.00 94.00 87 GLY A O 1
ATOM 649 N N . GLY A 1 88 ? -13.407 -9.049 4.797 1.00 93.38 88 GLY A N 1
ATOM 650 C CA . GLY A 1 88 ? -12.492 -8.457 5.770 1.00 93.38 88 GLY A CA 1
ATOM 651 C C . GLY A 1 88 ? -12.234 -6.975 5.496 1.00 93.38 88 GLY A C 1
ATOM 652 O O . GLY A 1 88 ? -12.980 -6.300 4.792 1.00 93.38 88 GLY A O 1
ATOM 653 N N . GLY A 1 89 ? -11.137 -6.451 6.033 1.00 93.25 89 GLY A N 1
ATOM 654 C CA . GLY A 1 89 ? -10.725 -5.074 5.784 1.00 93.25 89 GLY A CA 1
ATOM 655 C C . GLY A 1 89 ? -9.401 -4.728 6.448 1.00 93.25 89 GLY A C 1
ATOM 656 O O . GLY A 1 89 ? -8.782 -5.559 7.111 1.00 93.25 89 GLY A O 1
ATOM 657 N N . ILE A 1 90 ? -8.975 -3.479 6.269 1.00 94.06 90 ILE A N 1
ATOM 658 C CA . ILE A 1 90 ? -7.851 -2.913 7.022 1.00 94.06 90 ILE A CA 1
ATOM 659 C C . ILE A 1 90 ? -8.268 -2.741 8.492 1.00 94.06 90 ILE A C 1
ATOM 661 O O . ILE A 1 90 ? -9.408 -2.315 8.727 1.00 94.06 90 ILE A O 1
ATOM 665 N N . PRO A 1 91 ? -7.375 -3.038 9.463 1.00 93.06 91 PRO A N 1
ATOM 666 C CA . PRO A 1 91 ? -7.660 -2.887 10.886 1.00 93.06 91 PRO A CA 1
ATOM 667 C C . PRO A 1 91 ? -8.281 -1.530 11.214 1.00 93.06 91 PRO A C 1
ATOM 669 O O . PRO A 1 91 ? -7.819 -0.482 10.751 1.00 93.06 91 PRO A O 1
ATOM 672 N N . GLN A 1 92 ? -9.366 -1.561 11.983 1.00 91.62 92 GLN A N 1
ATOM 673 C CA . GLN A 1 92 ? -10.140 -0.367 12.300 1.00 91.62 92 GLN A CA 1
ATOM 674 C C . GLN A 1 92 ? -9.306 0.618 13.126 1.00 91.62 92 GLN A C 1
ATOM 676 O O . GLN A 1 92 ? -9.334 1.812 12.830 1.00 91.62 92 GLN A O 1
ATOM 681 N N . GLU A 1 93 ? -8.475 0.104 14.038 1.00 93.69 93 GLU A N 1
ATOM 682 C CA . GLU A 1 93 ? -7.589 0.914 14.871 1.00 93.69 93 GLU A CA 1
ATOM 683 C C . GLU A 1 93 ? -6.635 1.786 14.038 1.00 93.69 93 GLU A C 1
ATOM 685 O O . GLU A 1 93 ? -6.321 2.910 14.410 1.00 93.69 93 GLU A O 1
ATOM 690 N N . TRP A 1 94 ? -6.206 1.320 12.860 1.00 93.19 94 TRP A N 1
ATOM 691 C CA . TRP A 1 94 ? -5.321 2.105 12.000 1.00 93.19 94 TRP A CA 1
ATOM 692 C C . TRP A 1 94 ? -6.050 3.242 11.307 1.00 93.19 94 TRP A C 1
ATOM 694 O O . TRP A 1 94 ? -5.474 4.308 11.135 1.00 93.19 94 TRP A O 1
ATOM 704 N N . LYS A 1 95 ? -7.307 3.028 10.911 1.00 90.31 95 LYS A N 1
ATOM 705 C CA . LYS A 1 95 ? -8.120 4.068 10.270 1.00 90.31 95 LYS A CA 1
ATOM 706 C C . LYS A 1 95 ? -8.467 5.175 11.260 1.00 90.31 95 LYS A C 1
ATOM 708 O O . LYS A 1 95 ? -8.472 6.340 10.883 1.00 90.31 95 LYS A O 1
ATOM 713 N N . GLU A 1 96 ? -8.729 4.813 12.512 1.00 90.50 96 GLU A N 1
ATOM 714 C CA . GLU A 1 96 ? -9.037 5.758 13.590 1.00 90.50 96 GLU A CA 1
ATOM 715 C C . GLU A 1 96 ? -7.849 6.677 13.903 1.00 90.50 96 GLU A C 1
ATOM 717 O O . GLU A 1 96 ? -8.035 7.879 14.080 1.00 90.50 96 GLU A O 1
ATOM 722 N N . GLU A 1 97 ? -6.625 6.154 13.836 1.00 93.19 97 GLU A N 1
ATOM 723 C CA . GLU A 1 97 ? -5.393 6.911 14.098 1.00 93.19 97 GLU A CA 1
ATOM 724 C C . GLU A 1 97 ? -4.920 7.801 12.925 1.00 93.19 97 GLU A C 1
ATOM 726 O O . GLU A 1 97 ? -3.963 8.569 13.075 1.00 93.19 97 GLU A O 1
ATOM 731 N N . LEU A 1 98 ? -5.575 7.762 11.755 1.00 91.81 98 LEU A N 1
ATOM 732 C CA . LEU A 1 98 ? -5.260 8.653 10.627 1.00 91.81 98 LEU A CA 1
ATOM 733 C C . LEU A 1 98 ? -5.790 10.075 10.878 1.00 91.81 98 LEU A C 1
ATOM 735 O O . LEU A 1 98 ? -6.832 10.462 10.354 1.00 91.81 98 LEU A O 1
ATOM 739 N N . ARG A 1 99 ? -5.050 10.867 11.662 1.00 90.06 99 ARG A N 1
ATOM 740 C CA . ARG A 1 99 ? -5.451 12.211 12.130 1.00 90.06 99 ARG A CA 1
ATOM 741 C C . ARG A 1 99 ? -5.952 13.134 11.019 1.00 90.06 99 ARG A C 1
ATOM 743 O O . ARG A 1 99 ? -7.082 13.601 11.096 1.00 90.06 99 ARG A O 1
ATOM 750 N N . ASP A 1 100 ? -5.152 13.332 9.974 1.00 88.88 100 ASP A N 1
ATOM 751 C CA . ASP A 1 100 ? -5.525 14.204 8.850 1.00 88.88 100 ASP A CA 1
ATOM 752 C C . ASP A 1 100 ? -6.735 13.641 8.094 1.00 88.88 100 ASP A C 1
ATOM 754 O O . ASP A 1 100 ? -7.599 14.372 7.613 1.00 88.88 100 ASP A O 1
ATOM 758 N N . ALA A 1 101 ? -6.849 12.315 8.022 1.00 86.25 101 ALA A N 1
ATOM 759 C CA . ALA A 1 101 ? -7.961 11.678 7.341 1.00 86.25 101 ALA A CA 1
ATOM 760 C C . ALA A 1 101 ? -9.296 11.935 8.060 1.00 86.25 101 ALA A C 1
ATOM 762 O O . ALA A 1 101 ? -10.314 12.034 7.383 1.00 86.25 101 ALA A O 1
ATOM 763 N N . GLN A 1 102 ? -9.302 12.113 9.386 1.00 85.88 102 GLN A N 1
ATOM 764 C CA . GLN A 1 102 ? -10.516 12.482 10.127 1.00 85.88 102 GLN A CA 1
ATOM 765 C C . GLN A 1 102 ? -11.064 13.853 9.712 1.00 85.88 102 GLN A C 1
ATOM 767 O O . GLN A 1 102 ? -12.275 14.063 9.736 1.00 85.88 102 GLN A O 1
ATOM 772 N N . GLU A 1 103 ? -10.187 14.773 9.306 1.00 87.44 103 GLU A N 1
ATOM 773 C CA . GLU A 1 103 ? -10.578 16.092 8.808 1.00 87.44 103 GLU A CA 1
ATOM 774 C C . GLU A 1 103 ? -11.020 16.026 7.338 1.00 87.44 103 GLU A C 1
ATOM 776 O O . GLU A 1 103 ? -12.090 16.523 6.982 1.00 87.44 103 GLU A O 1
ATOM 781 N N . PHE A 1 104 ? -10.227 15.378 6.478 1.00 85.88 104 PHE A N 1
ATOM 782 C CA . PHE A 1 104 ? -10.423 15.457 5.027 1.00 85.88 104 PHE A CA 1
ATOM 783 C C . PHE A 1 104 ? -11.376 14.401 4.451 1.00 85.88 104 PHE A C 1
ATOM 785 O O . PHE A 1 104 ? -12.120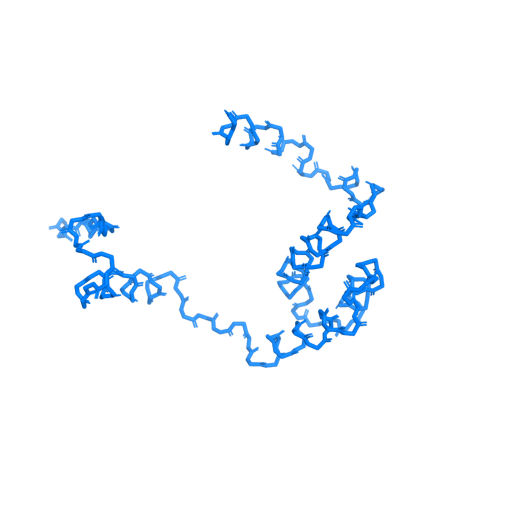 14.707 3.516 1.00 85.88 104 PHE A O 1
ATOM 792 N N . LEU A 1 105 ? -11.395 13.163 4.969 1.00 83.69 105 LEU A N 1
ATOM 793 C CA . LEU A 1 105 ? -12.221 12.092 4.386 1.00 83.69 105 LEU A CA 1
ATOM 794 C C . LEU A 1 105 ? -13.720 12.400 4.408 1.00 83.69 105 LEU A C 1
ATOM 796 O O . LEU A 1 105 ? -14.352 12.167 3.378 1.00 83.69 105 LEU A O 1
ATOM 800 N N . PRO A 1 106 ? -14.323 12.916 5.498 1.00 85.75 106 PRO A N 1
ATOM 801 C CA . PRO A 1 106 ? -15.757 13.200 5.503 1.00 85.75 106 PRO A CA 1
ATOM 802 C C . PRO A 1 106 ? -16.166 14.194 4.410 1.00 85.75 106 PRO A C 1
ATOM 804 O O . PRO A 1 106 ? -17.225 14.039 3.803 1.00 85.75 106 PRO A O 1
ATOM 807 N N . TYR A 1 107 ? -15.314 15.186 4.129 1.00 83.31 107 TYR A N 1
ATOM 808 C CA . TYR A 1 107 ? -15.524 16.144 3.047 1.00 83.31 107 TYR A CA 1
ATOM 809 C C . TYR A 1 107 ? -15.426 15.468 1.674 1.00 83.31 107 TYR A C 1
ATOM 811 O O . TYR A 1 107 ? -16.352 15.567 0.874 1.00 83.31 107 TYR A O 1
ATOM 819 N N . ILE A 1 108 ? -14.342 14.726 1.431 1.00 81.94 108 ILE A N 1
ATOM 820 C CA . ILE A 1 108 ? -14.095 14.037 0.156 1.00 81.94 108 ILE A CA 1
ATOM 821 C C . ILE A 1 108 ? -15.217 13.038 -0.150 1.00 81.94 108 ILE A C 1
ATOM 823 O O . ILE A 1 108 ? -15.754 13.019 -1.254 1.00 81.94 108 ILE A O 1
ATOM 827 N N . LEU A 1 109 ? -15.618 12.230 0.833 1.00 80.00 109 LEU A N 1
ATOM 828 C CA . LEU A 1 109 ? -16.671 11.227 0.662 1.00 80.00 109 LEU A CA 1
ATOM 829 C C . LEU A 1 109 ? -18.034 11.858 0.364 1.00 80.00 109 LEU A C 1
ATOM 831 O O . LEU A 1 109 ? -18.815 11.271 -0.377 1.00 80.00 109 LEU A O 1
ATOM 835 N N . LYS A 1 110 ? -18.309 13.053 0.898 1.00 79.00 110 LYS A N 1
ATOM 836 C CA . LYS A 1 110 ? -19.534 13.806 0.604 1.00 79.00 110 LYS A CA 1
ATOM 837 C C . LYS A 1 110 ? -19.562 14.366 -0.822 1.00 79.00 110 LYS A C 1
ATOM 839 O O . LYS A 1 110 ? -20.642 14.570 -1.354 1.00 79.00 110 LYS A O 1
ATOM 844 N N . GLU A 1 111 ? -18.409 14.637 -1.432 1.00 77.56 111 GLU A N 1
ATOM 845 C CA . GLU A 1 111 ? -18.337 15.042 -2.846 1.00 77.56 111 GLU A CA 1
ATOM 846 C C . GLU A 1 111 ? -18.401 13.849 -3.813 1.00 77.56 111 GLU A C 1
ATOM 848 O O . GLU A 1 111 ? -18.717 14.024 -4.989 1.00 77.56 111 GLU A O 1
ATOM 853 N N . MET A 1 112 ? -18.086 12.641 -3.337 1.00 66.44 112 MET A N 1
ATOM 854 C CA . MET A 1 112 ? -18.047 11.421 -4.151 1.00 66.44 112 MET A CA 1
ATOM 855 C C . MET A 1 112 ? -19.362 10.622 -4.162 1.00 66.44 112 MET A C 1
ATOM 857 O O . MET A 1 112 ? -19.499 9.729 -5.003 1.00 66.44 112 MET A O 1
ATOM 861 N N . LEU A 1 113 ? -20.292 10.910 -3.244 1.00 48.66 113 LEU A N 1
ATOM 862 C CA . LEU A 1 113 ? -21.604 10.259 -3.088 1.00 48.66 113 LEU A CA 1
ATOM 863 C C . LEU A 1 113 ? -22.742 11.238 -3.386 1.00 48.66 113 LEU A C 1
ATOM 865 O O . LEU A 1 113 ? -23.713 10.801 -4.044 1.00 48.66 113 LEU A O 1
#

Radius of gyration: 18.38 Å; chains: 1; bounding box: 35×45×46 Å

Secondary structure (DSSP, 8-state):
--------GGGS-TT-HHHHHHHHHHHHHH------HHHHHHHHHHHHHTSS-HHHHHHHHHHT-SSHHHHHHHHHHHHHHHHHHTT--S-HHHHHT-HHHHHHHHHHHHHH-